Protein AF-A0A7S3W445-F1 (afdb_monomer)

Mean predicted aligned error: 4.64 Å

Radius of gyration: 17.94 Å; Cα contacts (8 Å, |Δi|>4): 230; chains: 1; bounding box: 48×27×40 Å

Organism: NCBI:txid141414

pLDDT: mean 92.15, std 7.06, range [48.78, 98.25]

Structure (mmCIF, N/CA/C/O backbone):
data_AF-A0A7S3W445-F1
#
_entry.id   AF-A0A7S3W445-F1
#
loop_
_atom_site.group_PDB
_atom_site.id
_atom_site.type_symbol
_atom_site.label_atom_id
_atom_site.label_alt_id
_atom_site.label_comp_id
_atom_site.label_asym_id
_atom_site.label_entity_id
_atom_site.label_seq_id
_atom_site.pdbx_PDB_ins_code
_atom_site.Cartn_x
_atom_site.Cartn_y
_atom_site.Cartn_z
_atom_site.occupancy
_atom_site.B_iso_or_equiv
_atom_site.auth_seq_id
_atom_site.auth_comp_id
_atom_site.auth_asym_id
_atom_site.auth_atom_id
_atom_site.pdbx_PDB_model_num
ATOM 1 N N . VAL A 1 1 ? -24.891 9.732 10.624 1.00 48.78 1 VAL A N 1
ATOM 2 C CA . VAL A 1 1 ? -25.233 8.289 10.673 1.00 48.78 1 VAL A CA 1
ATOM 3 C C . VAL A 1 1 ? -24.459 7.691 11.836 1.00 48.78 1 VAL A C 1
ATOM 5 O O . VAL A 1 1 ? -23.272 7.972 11.922 1.00 48.78 1 VAL A O 1
ATOM 8 N N . ALA A 1 2 ? -25.107 6.988 12.768 1.00 65.69 2 ALA A N 1
ATOM 9 C CA . ALA A 1 2 ? -24.411 6.372 13.901 1.00 65.69 2 ALA A CA 1
ATOM 10 C C . ALA A 1 2 ? -23.776 5.046 13.452 1.00 65.69 2 ALA A C 1
ATOM 12 O O . ALA A 1 2 ? -24.461 4.199 12.885 1.00 65.69 2 ALA A O 1
ATOM 13 N N . GLN A 1 3 ? -22.469 4.896 13.659 1.00 83.62 3 GLN A N 1
ATOM 14 C CA . GLN A 1 3 ? -21.721 3.675 13.359 1.00 83.62 3 GLN A CA 1
ATOM 15 C C . GLN A 1 3 ? -21.905 2.662 14.509 1.00 83.62 3 GLN A C 1
ATOM 17 O O . GLN A 1 3 ? -22.047 3.067 15.660 1.00 83.62 3 GLN A O 1
ATOM 22 N N . VAL A 1 4 ? -21.932 1.355 14.213 1.00 85.44 4 VAL A N 1
ATOM 23 C CA . VAL A 1 4 ? -22.306 0.291 15.179 1.00 85.44 4 VAL A CA 1
ATOM 24 C C . VAL A 1 4 ? -21.371 0.210 16.391 1.00 85.44 4 VAL A C 1
ATOM 26 O O . VAL A 1 4 ? -21.825 -0.069 17.495 1.00 85.44 4 VAL A O 1
ATOM 29 N N . ARG A 1 5 ? -20.083 0.529 16.222 1.00 87.31 5 ARG A N 1
ATOM 30 C CA . ARG A 1 5 ? -19.112 0.634 17.326 1.00 87.31 5 ARG A CA 1
ATOM 31 C C . ARG A 1 5 ? -19.194 1.969 18.081 1.00 87.31 5 ARG A C 1
ATOM 33 O O . ARG A 1 5 ? -18.355 2.234 18.933 1.00 87.31 5 ARG A O 1
ATOM 40 N N . GLY A 1 6 ? -20.164 2.834 17.780 1.00 87.94 6 GLY A N 1
ATOM 41 C CA . GLY A 1 6 ? -20.418 4.067 18.528 1.00 87.94 6 GLY A CA 1
ATOM 42 C C . GLY A 1 6 ? -19.268 5.078 18.508 1.00 87.94 6 GLY A C 1
ATOM 43 O O . GLY A 1 6 ? -19.141 5.859 19.444 1.00 87.94 6 GLY A O 1
ATOM 44 N N . GLY A 1 7 ? -18.416 5.058 17.477 1.00 87.38 7 GLY A N 1
ATOM 45 C CA . GLY A 1 7 ? -17.230 5.919 17.408 1.00 87.38 7 GLY A CA 1
ATOM 46 C C . GLY A 1 7 ? -16.036 5.419 18.227 1.00 87.38 7 GLY A C 1
ATOM 47 O O . GLY A 1 7 ? -15.084 6.173 18.419 1.00 87.38 7 GLY A O 1
ATOM 48 N N . MET A 1 8 ? -16.064 4.167 18.699 1.00 89.69 8 MET A N 1
ATOM 49 C CA . MET A 1 8 ? -14.905 3.526 19.320 1.00 89.69 8 MET A CA 1
ATOM 50 C C . MET A 1 8 ? -13.693 3.580 18.371 1.00 89.69 8 MET A C 1
ATOM 52 O O . MET A 1 8 ? -13.815 3.164 17.207 1.00 89.69 8 MET A O 1
ATOM 56 N N . PRO A 1 9 ? -12.532 4.072 18.844 1.00 91.50 9 PRO A N 1
ATOM 57 C CA . PRO A 1 9 ? -11.323 4.089 18.036 1.00 91.50 9 PRO A CA 1
ATOM 58 C C . PRO A 1 9 ? -10.868 2.651 17.741 1.00 91.50 9 PRO A C 1
ATOM 60 O O . PRO A 1 9 ? -11.090 1.764 18.569 1.00 91.50 9 PRO A O 1
ATOM 63 N N . PRO A 1 10 ? -10.265 2.389 16.573 1.00 93.06 10 PRO A N 1
ATOM 64 C CA . PRO A 1 10 ? -9.683 1.082 16.285 1.00 93.06 10 PRO A CA 1
ATOM 65 C C . PRO A 1 10 ? -8.478 0.769 17.177 1.00 93.06 10 PRO A C 1
ATOM 67 O O . PRO A 1 10 ? -7.917 1.640 17.828 1.00 93.06 10 PRO A O 1
ATOM 70 N N . ASP A 1 11 ? -8.063 -0.492 17.209 1.00 94.25 11 ASP A N 1
ATOM 71 C CA . ASP A 1 11 ? -6.864 -0.920 17.940 1.00 94.25 11 ASP A CA 1
ATOM 72 C C . ASP A 1 11 ? -5.583 -0.748 17.115 1.00 94.25 11 ASP A C 1
ATOM 74 O O . ASP A 1 11 ? -4.479 -0.744 17.660 1.00 94.25 11 ASP A O 1
ATOM 78 N N . GLY A 1 12 ? -5.727 -0.645 15.797 1.00 94.06 12 GLY A N 1
ATOM 79 C CA . GLY A 1 12 ? -4.616 -0.513 14.873 1.00 94.06 12 GLY A CA 1
ATOM 80 C C . GLY A 1 12 ? -5.074 -0.119 13.480 1.00 94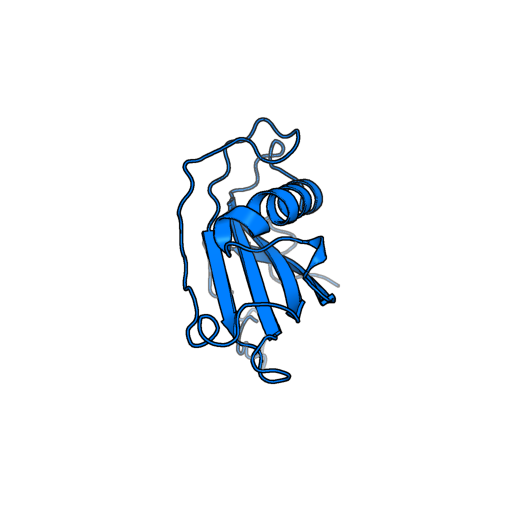.06 12 GLY A C 1
ATOM 81 O O . GLY A 1 12 ? -6.271 -0.081 13.172 1.00 94.06 12 GLY A O 1
ATOM 82 N N . VAL A 1 13 ? -4.094 0.179 12.645 1.00 94.06 13 VAL A N 1
ATOM 83 C CA . VAL A 1 13 ? -4.264 0.634 11.277 1.00 94.06 13 VAL A CA 1
ATOM 84 C C . VAL A 1 13 ? -3.201 0.001 10.385 1.00 94.06 13 VAL A C 1
ATOM 86 O O . VAL A 1 13 ? -2.024 -0.036 10.730 1.00 94.06 13 VAL A O 1
ATOM 89 N N . CYS A 1 14 ? -3.617 -0.484 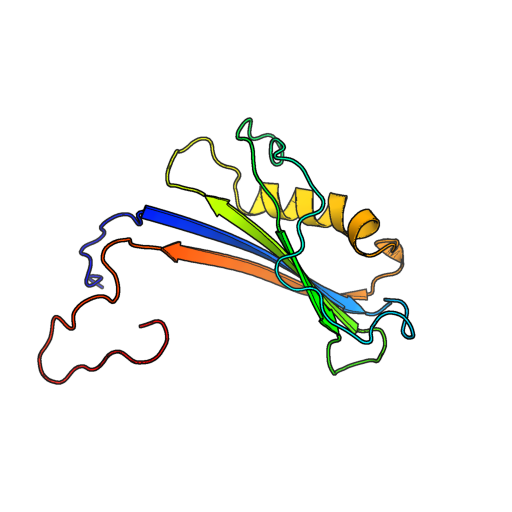9.223 1.00 95.31 14 CYS A N 1
ATOM 90 C CA . CYS A 1 14 ? -2.743 -0.764 8.100 1.00 95.31 14 CYS A CA 1
ATOM 91 C C . CYS A 1 14 ? -2.926 0.352 7.073 1.00 95.31 14 CYS A C 1
ATOM 93 O O . CYS A 1 14 ? -4.049 0.617 6.636 1.00 95.31 14 CYS A O 1
ATOM 95 N N . ILE A 1 15 ? -1.837 1.023 6.712 1.00 95.81 15 ILE A N 1
ATOM 96 C CA . ILE A 1 15 ? -1.827 1.962 5.590 1.00 95.81 15 ILE A CA 1
ATOM 97 C C . ILE A 1 15 ? -1.219 1.242 4.400 1.00 95.81 15 ILE A C 1
ATOM 99 O O . ILE A 1 15 ? -0.195 0.580 4.544 1.00 95.81 15 ILE A O 1
ATOM 103 N N . VAL A 1 16 ? -1.843 1.406 3.238 1.00 97.12 16 VAL A N 1
ATOM 104 C CA . VAL A 1 16 ? -1.290 0.992 1.953 1.00 97.12 16 VAL A CA 1
ATOM 105 C C . VAL A 1 16 ? -1.187 2.201 1.037 1.00 97.12 16 VAL A C 1
ATOM 107 O O . VAL A 1 16 ? -2.108 3.014 0.949 1.00 97.12 16 VAL A O 1
ATOM 110 N N . VAL A 1 17 ? -0.075 2.308 0.331 1.00 98.19 17 VAL A N 1
ATOM 111 C CA . VAL A 1 17 ? 0.124 3.227 -0.791 1.00 98.19 17 VAL A CA 1
ATOM 112 C C . VAL A 1 17 ? 0.647 2.431 -1.976 1.00 98.19 17 VAL A C 1
ATOM 114 O O . VAL A 1 17 ? 1.137 1.315 -1.813 1.00 98.19 17 VAL A O 1
ATOM 117 N N . GLY A 1 18 ? 0.524 2.966 -3.180 1.00 98.25 18 GLY A N 1
ATOM 118 C CA . GLY A 1 18 ? 1.047 2.275 -4.345 1.00 98.25 18 GLY A CA 1
ATOM 119 C C . GLY A 1 18 ? 0.714 2.944 -5.660 1.00 98.25 18 GLY A C 1
ATOM 120 O O . GLY A 1 18 ? 0.018 3.964 -5.722 1.00 98.25 18 GLY A O 1
ATOM 121 N N . SER A 1 19 ? 1.166 2.320 -6.736 1.00 98.25 19 SER A N 1
ATOM 122 C CA . SER A 1 19 ? 0.803 2.702 -8.090 1.00 98.25 19 SER A CA 1
ATOM 123 C C . SER A 1 19 ? 0.684 1.491 -9.002 1.00 98.25 19 SER A C 1
ATOM 125 O O . SER A 1 19 ? 1.242 0.426 -8.755 1.00 98.25 19 SER A O 1
ATOM 127 N N . CYS A 1 20 ? -0.089 1.669 -10.066 1.00 98.19 20 CYS A N 1
ATOM 128 C CA . CYS A 1 20 ? -0.009 0.845 -11.258 1.00 98.19 20 CYS A CA 1
ATOM 129 C C . CYS A 1 20 ? 0.701 1.671 -12.327 1.00 98.19 20 CYS A C 1
ATOM 131 O O . CYS A 1 20 ? 0.301 2.816 -12.587 1.00 98.19 20 CYS A O 1
ATOM 133 N N . ALA A 1 21 ? 1.751 1.108 -12.915 1.00 98.06 21 ALA A N 1
ATOM 134 C CA . ALA A 1 21 ? 2.529 1.751 -13.960 1.00 98.06 21 ALA A CA 1
ATOM 135 C C . ALA A 1 21 ? 2.922 0.746 -15.042 1.00 98.06 21 ALA A C 1
ATOM 137 O O . ALA A 1 21 ? 3.017 -0.456 -14.794 1.00 98.06 21 ALA A O 1
ATOM 138 N N . ASP A 1 22 ? 3.136 1.268 -16.240 1.00 97.75 22 ASP A N 1
ATOM 139 C CA . ASP A 1 22 ? 3.719 0.548 -17.366 1.00 97.75 22 ASP A CA 1
ATOM 140 C C . ASP A 1 22 ? 5.223 0.844 -17.461 1.00 97.75 22 ASP A C 1
ATOM 142 O O . ASP A 1 22 ? 5.684 1.826 -16.883 1.00 97.75 22 ASP A O 1
ATOM 146 N N . GLY A 1 23 ? 5.978 0.029 -18.19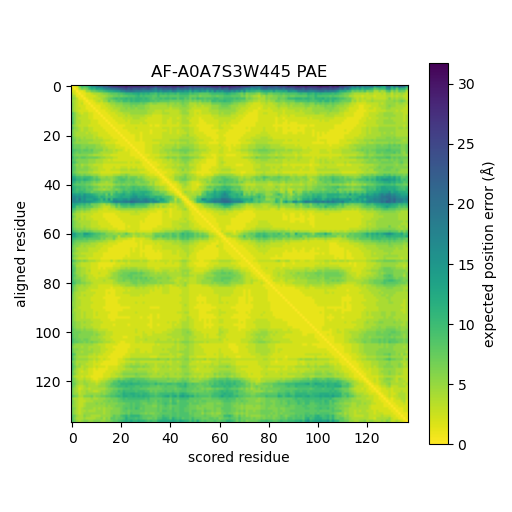9 1.00 96.75 23 GLY A N 1
ATOM 147 C CA . GLY A 1 23 ? 7.422 0.232 -18.413 1.00 96.75 23 GLY A CA 1
ATOM 148 C C . GLY A 1 23 ? 8.350 -0.680 -17.600 1.00 96.75 23 GLY A C 1
ATOM 149 O O . GLY A 1 23 ? 9.568 -0.554 -17.695 1.00 96.75 23 GLY A O 1
ATOM 150 N N . PHE A 1 24 ? 7.815 -1.647 -16.847 1.00 97.38 24 PHE A N 1
ATOM 151 C CA . PHE A 1 24 ? 8.633 -2.663 -16.174 1.00 97.38 24 PHE A CA 1
ATOM 152 C C . PHE A 1 24 ? 9.240 -3.662 -17.172 1.00 97.38 24 PHE A C 1
ATOM 154 O O . PHE A 1 24 ? 8.728 -3.857 -18.273 1.00 97.38 24 PHE A O 1
ATOM 161 N N . ASN A 1 25 ? 10.312 -4.362 -16.784 1.00 95.69 25 ASN A N 1
ATOM 162 C CA . ASN A 1 25 ? 10.909 -5.405 -17.623 1.00 95.69 25 ASN A CA 1
ATOM 163 C C . ASN A 1 25 ? 9.923 -6.572 -17.848 1.00 95.69 25 ASN A C 1
ATOM 165 O O . ASN A 1 25 ? 9.564 -7.278 -16.906 1.00 95.69 25 ASN A O 1
ATOM 169 N N . ALA A 1 26 ? 9.530 -6.805 -19.104 1.00 95.44 26 ALA A N 1
ATOM 170 C CA . ALA A 1 26 ? 8.530 -7.815 -19.465 1.00 95.44 26 ALA A CA 1
ATOM 171 C C . ALA A 1 26 ? 8.924 -9.255 -19.088 1.00 95.44 26 ALA A C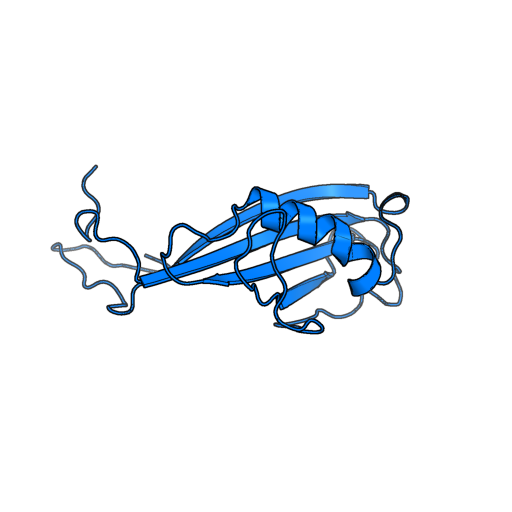 1
ATOM 173 O O . ALA A 1 26 ? 8.058 -10.052 -18.735 1.00 95.44 26 ALA A O 1
ATOM 174 N N . GLU A 1 27 ? 10.210 -9.610 -19.168 1.00 94.62 27 GLU A N 1
ATOM 175 C CA . GLU A 1 27 ? 10.680 -10.965 -18.845 1.00 94.62 27 GLU A CA 1
ATOM 176 C C . GLU A 1 27 ? 10.652 -11.218 -17.331 1.00 94.62 27 GLU A C 1
ATOM 178 O O . GLU A 1 27 ? 10.313 -12.316 -16.883 1.00 94.62 27 GLU A O 1
ATOM 183 N N . ALA A 1 28 ? 10.956 -10.189 -16.538 1.00 93.12 28 ALA A N 1
ATOM 184 C CA . ALA A 1 28 ? 10.915 -10.250 -15.080 1.00 93.12 28 ALA A CA 1
ATOM 185 C C . ALA A 1 28 ? 9.490 -10.115 -14.507 1.00 93.12 28 ALA A C 1
ATOM 187 O O . ALA A 1 28 ? 9.217 -10.621 -13.420 1.00 93.12 28 ALA A O 1
ATOM 188 N N . ASN A 1 29 ? 8.556 -9.487 -15.229 1.00 96.38 29 ASN A N 1
ATOM 189 C CA . ASN A 1 29 ? 7.184 -9.233 -14.773 1.00 96.38 29 ASN A CA 1
ATOM 190 C C . ASN A 1 29 ? 6.247 -10.453 -14.936 1.00 96.38 29 ASN A C 1
ATOM 192 O O . ASN A 1 29 ? 5.142 -10.346 -15.463 1.00 96.38 29 ASN A O 1
ATOM 196 N N . CYS A 1 30 ? 6.686 -11.636 -14.498 1.00 95.38 30 CYS A N 1
ATOM 197 C CA . CYS A 1 30 ? 5.949 -12.897 -14.661 1.00 95.38 30 CYS A CA 1
ATOM 198 C C . CYS A 1 30 ? 5.413 -13.503 -13.352 1.00 95.38 30 CYS A C 1
ATOM 200 O O . CYS A 1 30 ? 4.636 -14.459 -13.390 1.00 95.38 30 CYS A O 1
ATOM 202 N N . PHE A 1 31 ? 5.782 -12.947 -12.199 1.00 95.56 31 PHE A N 1
ATOM 203 C CA . PHE A 1 31 ? 5.302 -13.366 -10.883 1.00 95.56 31 PHE A CA 1
ATOM 204 C C . PHE A 1 31 ? 5.054 -12.160 -9.978 1.00 95.56 31 PHE A C 1
ATOM 206 O O . PHE A 1 31 ? 5.460 -11.031 -10.275 1.00 95.56 31 PHE A O 1
ATOM 213 N N . GLY A 1 32 ? 4.340 -12.417 -8.884 1.00 96.12 32 GLY A N 1
ATOM 214 C CA . GLY A 1 32 ? 4.080 -11.425 -7.859 1.00 96.12 32 GLY A CA 1
ATOM 215 C C . GLY A 1 32 ? 4.887 -11.654 -6.589 1.00 96.12 32 GLY A C 1
ATOM 216 O O . GLY A 1 32 ? 5.265 -12.784 -6.278 1.00 96.12 32 GLY A O 1
ATOM 217 N N . ASP A 1 33 ? 5.092 -10.567 -5.861 1.00 96.88 33 ASP A N 1
ATOM 218 C CA . ASP A 1 33 ? 5.695 -10.536 -4.535 1.00 96.88 33 ASP A CA 1
ATOM 219 C C . ASP A 1 33 ? 4.571 -10.451 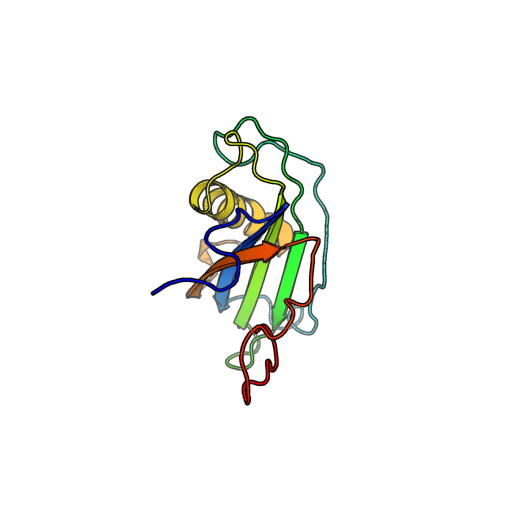-3.496 1.00 96.88 33 ASP A C 1
ATOM 221 O O . ASP A 1 33 ? 3.627 -9.679 -3.673 1.00 96.88 33 ASP A O 1
ATOM 225 N N . VAL A 1 34 ? 4.654 -11.249 -2.427 1.00 96.50 34 VAL A N 1
ATOM 226 C CA . VAL A 1 34 ? 3.634 -11.309 -1.367 1.00 96.50 34 VAL A CA 1
ATOM 227 C C . VAL A 1 34 ? 4.291 -11.098 -0.011 1.00 96.50 34 VAL A C 1
ATOM 229 O O . VAL A 1 34 ? 5.103 -11.926 0.402 1.00 96.50 34 VAL A O 1
ATOM 232 N N . ILE A 1 35 ? 3.924 -10.012 0.680 1.00 95.19 35 ILE A N 1
ATOM 233 C CA . ILE A 1 35 ? 4.458 -9.629 2.001 1.00 95.19 35 ILE A CA 1
ATOM 234 C C . ILE A 1 35 ? 5.994 -9.704 2.019 1.00 95.19 35 ILE A C 1
ATOM 236 O O . ILE A 1 35 ? 6.618 -10.352 2.861 1.00 95.19 35 ILE A O 1
ATOM 240 N N . PHE A 1 36 ? 6.619 -9.051 1.041 1.00 96.50 36 PHE A N 1
ATOM 241 C CA . PHE A 1 36 ? 8.069 -8.972 0.945 1.00 96.50 36 PHE A CA 1
ATOM 242 C C . PHE A 1 36 ? 8.603 -7.878 1.873 1.00 96.50 36 PHE A C 1
ATOM 244 O O . PHE A 1 36 ? 8.150 -6.741 1.820 1.00 96.50 36 PHE A O 1
ATOM 251 N N . ALA A 1 37 ? 9.574 -8.208 2.721 1.00 93.88 37 ALA A N 1
ATOM 252 C CA . ALA A 1 37 ? 10.230 -7.246 3.600 1.00 93.88 37 ALA A CA 1
ATOM 253 C C . ALA A 1 37 ? 11.747 -7.330 3.420 1.00 93.88 37 ALA A C 1
ATOM 255 O O . ALA A 1 37 ? 12.376 -8.315 3.807 1.00 93.88 37 ALA A O 1
ATOM 256 N N . ASP A 1 38 ? 12.327 -6.280 2.851 1.00 86.88 38 ASP A N 1
ATOM 257 C CA . ASP A 1 38 ? 13.768 -6.105 2.639 1.00 86.88 38 ASP A CA 1
ATOM 258 C C . ASP A 1 38 ? 14.392 -5.036 3.540 1.00 86.88 38 ASP A C 1
ATOM 260 O O . ASP A 1 38 ? 15.612 -4.871 3.566 1.00 86.88 38 ASP A O 1
ATOM 264 N N . SER A 1 39 ? 13.564 -4.314 4.292 1.00 85.62 39 SER A N 1
ATOM 265 C CA . SER A 1 39 ? 13.984 -3.182 5.105 1.00 85.62 39 SER A CA 1
ATOM 266 C C . SER A 1 39 ? 13.921 -3.492 6.602 1.00 85.62 39 SER A C 1
ATOM 268 O O . SER A 1 39 ? 13.042 -4.200 7.097 1.00 85.62 39 SER A O 1
ATOM 270 N N . VAL A 1 40 ? 14.880 -2.939 7.347 1.00 89.56 40 VAL A N 1
ATOM 271 C CA . VAL A 1 40 ? 14.756 -2.795 8.805 1.00 89.56 40 VAL A CA 1
ATOM 272 C C . VAL A 1 40 ? 13.777 -1.666 9.123 1.00 89.56 40 VAL A C 1
ATOM 274 O O . VAL A 1 40 ? 13.484 -0.852 8.252 1.00 89.56 40 VAL A O 1
ATOM 277 N N . MET A 1 41 ? 13.305 -1.577 10.369 1.00 90.31 41 MET A N 1
ATOM 278 C CA . MET A 1 41 ? 12.490 -0.439 10.801 1.00 90.31 41 MET A CA 1
ATOM 279 C C . MET A 1 41 ? 13.249 0.882 10.639 1.00 90.31 41 MET A C 1
ATOM 281 O O . MET A 1 41 ? 14.387 1.002 11.101 1.00 90.31 41 MET A O 1
ATOM 285 N N . GLN A 1 42 ? 12.609 1.874 10.022 1.00 86.31 42 GLN A N 1
ATOM 286 C CA . GLN A 1 42 ? 13.189 3.199 9.766 1.00 86.31 42 GLN A CA 1
ATOM 287 C C . GLN A 1 42 ? 12.153 4.285 10.068 1.00 86.31 42 GLN A C 1
ATOM 289 O O . GLN A 1 42 ? 10.960 4.021 9.927 1.00 86.31 42 GLN A O 1
ATOM 294 N N . PRO A 1 43 ? 12.560 5.492 10.489 1.00 85.50 43 PRO A N 1
ATOM 295 C CA . PRO A 1 43 ? 11.654 6.636 10.527 1.00 85.50 43 PRO A CA 1
ATOM 296 C C . PRO A 1 43 ?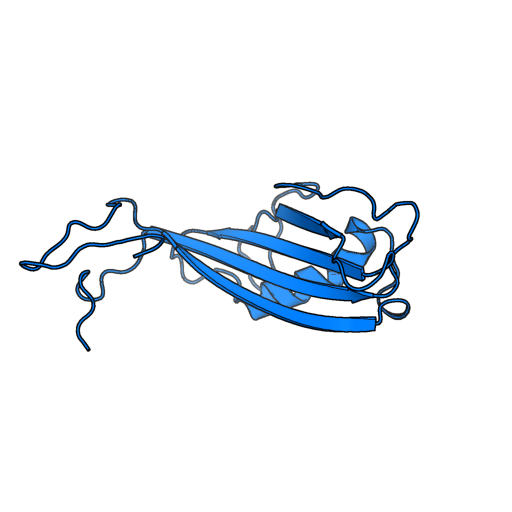 11.041 6.882 9.142 1.00 85.50 43 PRO A C 1
ATOM 298 O O . PRO A 1 43 ? 11.755 6.796 8.143 1.00 85.50 43 PRO A O 1
ATOM 301 N N . ALA A 1 44 ? 9.741 7.161 9.102 1.00 83.25 44 ALA A N 1
ATOM 302 C CA . ALA A 1 44 ? 8.998 7.400 7.869 1.00 83.25 44 ALA A CA 1
ATOM 303 C C . ALA A 1 44 ? 8.823 8.904 7.623 1.00 83.25 44 ALA A C 1
ATOM 305 O O . ALA A 1 44 ? 8.328 9.609 8.506 1.00 83.25 44 ALA A O 1
ATOM 306 N N . GLY A 1 45 ? 9.212 9.399 6.444 1.00 75.69 45 GLY A N 1
ATOM 307 C CA . GLY A 1 45 ? 9.210 10.839 6.147 1.00 75.69 45 GLY A CA 1
ATOM 308 C C . GLY A 1 45 ? 9.951 11.672 7.206 1.00 75.69 45 GLY A C 1
ATOM 309 O O . GLY A 1 45 ? 11.064 11.336 7.621 1.00 75.69 45 GLY A O 1
ATOM 310 N N . GLU A 1 46 ? 9.325 12.760 7.670 1.00 72.88 46 GLU A N 1
ATOM 311 C CA . GLU A 1 46 ? 9.827 13.572 8.797 1.00 72.88 46 GLU A CA 1
ATOM 312 C C . GLU A 1 46 ? 9.400 13.028 10.177 1.00 72.88 46 GLU A C 1
ATOM 314 O O . GLU A 1 46 ? 9.854 13.524 11.216 1.00 72.88 46 GLU A O 1
ATOM 319 N N . ALA A 1 47 ? 8.540 12.005 10.225 1.00 69.06 47 ALA A N 1
ATOM 320 C CA . ALA A 1 47 ? 8.076 11.423 11.476 1.00 69.06 47 ALA A CA 1
ATOM 321 C C . ALA A 1 47 ? 9.186 10.587 12.131 1.00 69.06 47 ALA A C 1
ATOM 323 O O . ALA A 1 47 ? 9.750 9.667 11.544 1.00 69.06 47 ALA A O 1
ATOM 324 N N . ALA A 1 48 ? 9.460 10.843 13.412 1.00 71.00 48 ALA A N 1
ATOM 325 C CA . ALA A 1 48 ? 10.481 10.119 14.177 1.00 71.00 48 ALA A CA 1
ATOM 326 C C . ALA A 1 48 ? 10.066 8.683 14.580 1.00 71.00 48 ALA A C 1
ATOM 328 O O . ALA A 1 48 ? 10.773 8.035 15.355 1.00 71.00 48 ALA A O 1
ATOM 329 N N . CYS A 1 49 ? 8.918 8.190 14.103 1.00 83.25 49 CYS A N 1
ATOM 330 C CA . CYS A 1 49 ? 8.368 6.886 14.465 1.00 83.25 49 CYS A CA 1
ATOM 331 C C . CYS A 1 49 ? 8.967 5.769 13.588 1.00 83.25 49 CYS A C 1
ATOM 333 O O . CYS A 1 49 ? 8.780 5.795 12.367 1.00 83.25 49 CYS A O 1
ATOM 335 N N . PRO A 1 50 ? 9.664 4.774 14.174 1.00 86.88 50 PRO A N 1
ATOM 336 C CA . PRO A 1 50 ? 10.166 3.630 13.423 1.00 86.88 50 PRO A CA 1
ATOM 337 C C . PRO A 1 50 ? 9.021 2.842 12.779 1.00 86.88 50 PRO A C 1
ATOM 339 O O . PRO A 1 50 ? 8.114 2.370 13.462 1.00 86.88 50 PRO A O 1
ATOM 342 N N . THR A 1 51 ? 9.100 2.676 11.465 1.00 91.88 51 THR A N 1
ATOM 343 C CA . THR A 1 51 ? 8.087 2.054 10.615 1.00 91.88 51 THR A CA 1
ATOM 344 C C . THR A 1 51 ? 8.705 0.858 9.902 1.00 91.88 51 THR A C 1
ATOM 346 O O . THR A 1 51 ? 9.818 0.948 9.383 1.00 91.88 51 THR A O 1
ATOM 349 N N . GLN A 1 52 ? 8.006 -0.279 9.902 1.00 95.19 52 GLN A N 1
ATOM 350 C CA . GLN A 1 52 ? 8.392 -1.440 9.104 1.00 95.19 52 GLN A CA 1
ATOM 351 C C . GLN A 1 52 ? 7.565 -1.486 7.828 1.00 95.19 52 GLN A C 1
ATOM 353 O O . GLN A 1 52 ? 6.336 -1.455 7.883 1.00 95.19 52 GLN A O 1
ATOM 358 N N . TYR A 1 53 ? 8.255 -1.600 6.700 1.00 96.06 53 TYR A N 1
ATOM 359 C CA . TYR A 1 53 ? 7.636 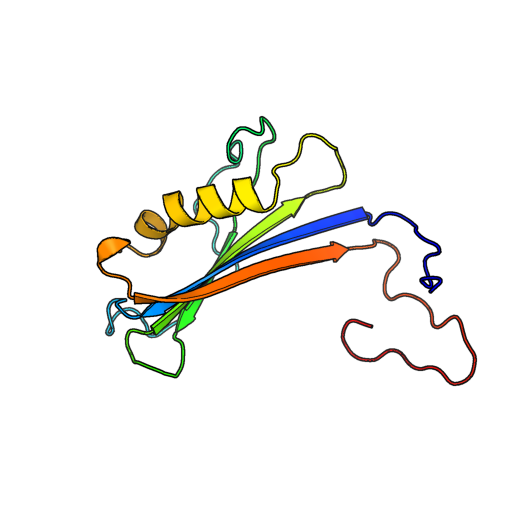-1.641 5.391 1.00 96.06 53 TYR A CA 1
ATOM 360 C C . TYR A 1 53 ? 7.577 -3.051 4.825 1.00 96.06 53 TYR A C 1
ATOM 362 O O . TYR A 1 53 ? 8.505 -3.849 4.980 1.00 96.06 53 TYR A O 1
ATOM 370 N N . PHE A 1 54 ? 6.477 -3.314 4.136 1.00 97.44 54 PHE A N 1
ATOM 371 C CA . PHE A 1 54 ? 6.232 -4.538 3.401 1.00 97.44 54 PHE A CA 1
ATOM 372 C C . PHE A 1 54 ? 5.748 -4.192 1.999 1.00 97.44 54 PHE A C 1
ATOM 374 O O . PHE A 1 54 ? 4.985 -3.242 1.812 1.00 97.44 54 PHE A O 1
ATOM 381 N N . TRP A 1 55 ? 6.169 -4.991 1.033 1.00 98.06 55 TRP A N 1
ATOM 382 C CA . TRP A 1 55 ? 5.827 -4.831 -0.362 1.00 98.06 55 TRP A CA 1
ATOM 383 C C . TRP A 1 55 ? 4.952 -5.966 -0.861 1.00 98.06 55 TRP A C 1
ATOM 385 O O . TRP A 1 55 ? 5.110 -7.133 -0.493 1.00 98.06 55 TRP A O 1
ATOM 395 N N . GLU A 1 56 ? 4.068 -5.603 -1.774 1.00 98.06 56 GLU A N 1
ATOM 396 C CA . GLU A 1 56 ? 3.387 -6.519 -2.671 1.00 98.06 56 GLU A CA 1
ATOM 397 C C . GLU A 1 56 ? 3.509 -5.970 -4.078 1.00 98.06 56 GLU A C 1
ATOM 399 O O . GLU A 1 56 ? 3.485 -4.757 -4.292 1.00 98.06 56 GLU A O 1
ATOM 404 N N . ALA A 1 57 ? 3.649 -6.846 -5.060 1.00 97.69 57 ALA A N 1
ATOM 405 C CA . ALA A 1 57 ? 3.646 -6.405 -6.440 1.00 97.69 57 ALA A CA 1
ATOM 406 C C . ALA A 1 57 ? 3.127 -7.498 -7.356 1.00 97.69 57 ALA A C 1
ATOM 408 O O . ALA A 1 57 ? 3.439 -8.665 -7.158 1.00 97.69 57 ALA A O 1
ATOM 409 N N . PHE A 1 58 ? 2.337 -7.132 -8.359 1.00 97.81 58 PHE A N 1
ATOM 410 C CA . PHE A 1 58 ? 1.678 -8.088 -9.242 1.00 97.81 58 PHE A CA 1
ATOM 411 C C . PHE A 1 58 ? 1.691 -7.583 -10.687 1.00 97.81 58 PHE A C 1
ATOM 413 O O . PHE A 1 58 ? 1.392 -6.403 -10.912 1.00 97.81 58 PHE A O 1
ATOM 420 N N . PRO A 1 59 ? 1.983 -8.451 -11.676 1.00 97.50 59 PRO A N 1
ATOM 421 C CA . PRO A 1 59 ? 1.771 -8.126 -13.079 1.00 97.50 59 PRO A CA 1
ATOM 422 C C . PRO A 1 59 ? 0.304 -7.761 -13.316 1.00 97.50 59 PRO A C 1
ATOM 424 O O . PRO A 1 59 ? -0.604 -8.445 -12.832 1.00 97.50 59 PRO A O 1
ATOM 427 N N . ALA A 1 60 ? 0.067 -6.685 -14.055 1.00 94.88 60 ALA A N 1
ATOM 428 C CA . ALA A 1 60 ? -1.269 -6.250 -14.426 1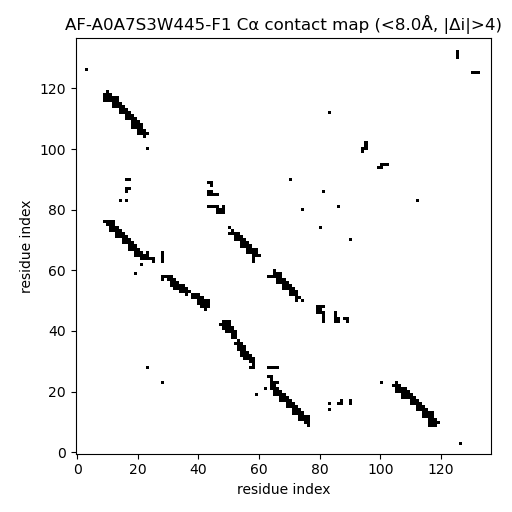.00 94.88 60 ALA A CA 1
ATOM 429 C C . ALA A 1 60 ? -1.611 -6.732 -15.843 1.00 94.88 60 ALA A C 1
ATOM 431 O O . ALA A 1 60 ? -0.748 -6.973 -16.682 1.00 94.88 60 ALA A O 1
ATOM 432 N N . SER A 1 61 ? -2.899 -6.927 -16.113 1.00 88.44 61 SER A N 1
ATOM 433 C CA . SER A 1 61 ? -3.353 -7.610 -17.329 1.00 88.44 61 SER A CA 1
ATOM 434 C C . SER A 1 61 ? -3.291 -6.769 -18.604 1.00 88.44 61 SER A C 1
ATOM 436 O O . SER A 1 61 ? -3.507 -7.317 -19.684 1.00 88.44 61 SER A O 1
ATOM 438 N N . SER A 1 62 ? -3.090 -5.451 -18.509 1.00 89.38 62 SER A N 1
ATOM 439 C CA . SER A 1 62 ? -3.260 -4.562 -19.667 1.00 89.38 62 SER A CA 1
ATOM 440 C C . SER A 1 62 ? -2.051 -4.568 -20.605 1.00 89.38 62 SER A C 1
ATOM 442 O O . SER A 1 62 ? -2.215 -4.309 -21.795 1.00 89.38 62 SER A O 1
ATOM 444 N N . SER A 1 63 ? -0.854 -4.882 -20.096 1.00 94.88 63 SER A N 1
ATOM 445 C CA . SER A 1 63 ? 0.396 -4.954 -20.864 1.00 94.88 63 SER A CA 1
ATOM 446 C C . SER A 1 63 ? 1.391 -5.913 -20.189 1.00 94.88 63 SER A C 1
ATOM 448 O O . SER A 1 63 ? 1.400 -5.990 -18.961 1.00 94.88 63 SER A O 1
ATOM 450 N N . PRO A 1 64 ? 2.276 -6.606 -20.940 1.00 96.00 64 PRO A N 1
ATOM 451 C CA . PRO A 1 64 ? 3.358 -7.413 -20.359 1.00 96.00 64 PRO A CA 1
ATOM 452 C C . PRO A 1 64 ? 4.292 -6.624 -19.428 1.00 96.00 64 PRO A C 1
ATOM 454 O O . PRO A 1 64 ? 4.949 -7.203 -18.565 1.00 96.00 64 PRO A O 1
ATOM 457 N N . THR A 1 65 ? 4.354 -5.306 -19.604 1.00 97.50 65 THR A N 1
ATOM 458 C CA . THR A 1 65 ? 5.201 -4.384 -18.840 1.00 97.50 65 THR A CA 1
ATOM 459 C C . THR A 1 65 ? 4.429 -3.603 -17.774 1.00 97.50 65 THR A C 1
ATOM 461 O O . THR A 1 65 ? 5.031 -2.794 -17.074 1.00 97.50 65 THR A O 1
ATOM 464 N N . GLU A 1 66 ? 3.121 -3.843 -17.613 1.00 98.00 66 GLU A N 1
ATOM 465 C CA . GLU A 1 66 ? 2.309 -3.195 -16.578 1.00 98.00 66 GLU A CA 1
ATOM 466 C C . GLU A 1 66 ? 2.391 -3.983 -15.266 1.00 98.00 66 GLU A C 1
ATOM 468 O O . GLU A 1 66 ? 2.205 -5.204 -15.228 1.00 98.00 66 GLU A O 1
ATOM 473 N N . ARG A 1 67 ? 2.666 -3.287 -14.164 1.00 98.00 67 ARG A N 1
ATOM 474 C CA . ARG A 1 67 ? 2.764 -3.876 -12.825 1.00 98.00 67 ARG A CA 1
ATOM 475 C C . ARG A 1 67 ? 2.129 -2.940 -11.811 1.00 98.00 67 ARG A C 1
ATOM 477 O O . ARG A 1 67 ? 2.237 -1.718 -11.907 1.00 98.00 67 ARG A O 1
ATOM 484 N N . THR A 1 68 ? 1.448 -3.527 -10.833 1.00 98.06 68 THR A N 1
ATOM 485 C CA . THR A 1 68 ? 0.968 -2.802 -9.656 1.00 98.06 68 THR A CA 1
ATOM 486 C C . THR A 1 68 ? 1.872 -3.113 -8.480 1.00 98.06 68 THR A C 1
ATOM 488 O O . THR A 1 68 ? 2.129 -4.281 -8.209 1.00 98.06 68 THR A O 1
ATOM 491 N N . THR A 1 69 ? 2.336 -2.079 -7.792 1.00 98.12 69 THR A N 1
ATOM 492 C CA . THR A 1 69 ? 3.214 -2.158 -6.623 1.00 98.12 69 THR A CA 1
ATOM 493 C C . THR A 1 69 ? 2.539 -1.483 -5.438 1.00 98.12 69 THR A C 1
ATOM 495 O O . THR A 1 69 ? 2.008 -0.378 -5.555 1.00 98.12 69 THR A O 1
ATOM 498 N N . TYR A 1 70 ? 2.571 -2.154 -4.295 1.00 98.25 70 TYR A N 1
ATOM 499 C CA . TYR A 1 70 ? 1.991 -1.731 -3.032 1.00 98.25 70 TYR A CA 1
ATOM 500 C C . TYR A 1 70 ? 3.075 -1.695 -1.964 1.00 98.25 70 TYR A C 1
ATOM 502 O O . TYR A 1 70 ? 3.870 -2.627 -1.858 1.00 98.25 70 TYR A O 1
ATOM 510 N N . LEU A 1 71 ? 3.053 -0.651 -1.147 1.00 97.69 71 LEU A N 1
ATOM 511 C CA . LEU A 1 71 ? 3.819 -0.530 0.083 1.00 97.69 71 LEU A CA 1
ATOM 512 C C . LEU A 1 71 ? 2.837 -0.412 1.240 1.00 97.69 71 LEU A C 1
ATOM 514 O O . LEU A 1 71 ? 1.940 0.435 1.207 1.00 97.69 71 LEU A O 1
ATOM 518 N N . PHE A 1 72 ? 2.999 -1.246 2.258 1.00 95.69 72 PHE A N 1
ATOM 519 C CA . PHE A 1 72 ? 2.141 -1.239 3.433 1.00 95.69 72 PHE A CA 1
ATOM 520 C C . PHE A 1 72 ? 2.927 -1.273 4.735 1.00 95.69 72 PHE A C 1
ATOM 522 O O . PHE A 1 72 ? 4.066 -1.737 4.811 1.00 95.69 72 PHE A O 1
ATOM 529 N N . THR A 1 73 ? 2.282 -0.757 5.776 1.00 95.50 73 THR A N 1
ATOM 530 C CA . THR A 1 73 ? 2.788 -0.753 7.147 1.00 95.50 73 THR A CA 1
ATOM 531 C C . THR A 1 73 ? 1.640 -0.903 8.138 1.00 95.50 73 THR A C 1
ATOM 533 O O . THR A 1 73 ? 0.544 -0.376 7.926 1.00 95.50 73 THR A O 1
ATOM 536 N N . TYR A 1 74 ? 1.903 -1.624 9.228 1.00 94.25 74 TYR A N 1
ATOM 537 C CA . TYR A 1 74 ? 0.964 -1.865 10.322 1.00 94.25 74 TYR A CA 1
ATOM 538 C C . TYR A 1 74 ? 1.365 -1.050 11.538 1.00 94.25 74 TYR A C 1
ATOM 540 O O . TYR A 1 74 ? 2.521 -1.075 11.958 1.00 94.25 74 TYR A O 1
ATOM 548 N N . MET A 1 75 ? 0.404 -0.347 12.128 1.00 92.62 75 MET A N 1
ATOM 549 C CA . MET A 1 75 ? 0.678 0.590 13.203 1.00 92.62 75 MET A CA 1
ATOM 550 C C . MET A 1 75 ? -0.490 0.671 14.215 1.00 92.62 75 MET A C 1
ATOM 552 O O . MET A 1 75 ? -1.601 0.252 13.910 1.00 92.62 75 MET A O 1
ATOM 556 N N . ASP A 1 76 ? -0.257 1.165 15.436 1.00 91.50 76 ASP A N 1
ATOM 557 C CA . ASP A 1 76 ? -1.238 1.246 16.549 1.00 91.50 76 ASP A CA 1
ATOM 558 C C . ASP A 1 76 ? -2.209 2.465 16.463 1.00 91.50 76 ASP A C 1
ATOM 560 O O . ASP A 1 76 ? -2.699 2.730 15.371 1.00 91.50 76 ASP A O 1
ATOM 564 N N . LEU A 1 77 ? -2.464 3.276 17.519 1.00 89.12 77 LEU A N 1
ATOM 565 C CA . LEU A 1 77 ? -3.071 4.639 17.383 1.00 89.12 77 LEU A CA 1
ATOM 566 C C . LEU A 1 77 ? -2.329 5.852 18.027 1.00 89.12 77 LEU A C 1
ATOM 568 O O . LEU A 1 77 ? -2.839 6.967 17.966 1.00 89.12 77 LEU A O 1
ATOM 572 N N . ALA A 1 78 ? -1.115 5.681 18.571 1.00 89.31 78 ALA A N 1
ATOM 573 C CA . ALA A 1 78 ? -0.137 6.749 18.848 1.00 89.31 78 ALA A CA 1
ATOM 574 C C . ALA A 1 78 ? -0.129 7.934 17.833 1.00 89.31 78 ALA A C 1
ATOM 576 O O . ALA A 1 78 ? -0.102 7.685 16.623 1.00 89.31 78 ALA A O 1
ATOM 577 N N . PRO A 1 79 ? -0.131 9.202 18.299 1.00 87.19 79 PRO A N 1
ATOM 578 C CA . PRO A 1 79 ? -0.141 10.402 17.448 1.00 87.19 79 PRO A CA 1
ATOM 579 C C . PRO A 1 79 ? 1.129 10.656 16.629 1.00 87.19 79 PRO A C 1
ATOM 581 O O . PRO A 1 79 ? 1.075 11.386 15.647 1.00 87.19 79 PRO A O 1
ATOM 584 N N . GLU A 1 80 ? 2.269 10.099 17.032 1.00 87.81 80 GLU A N 1
ATOM 585 C CA . GLU A 1 80 ? 3.592 10.370 16.446 1.00 87.81 80 GLU A CA 1
ATOM 586 C C . GLU A 1 80 ? 3.826 9.659 15.106 1.00 87.81 80 GLU A C 1
ATOM 588 O O . GLU A 1 80 ? 4.930 9.685 14.561 1.00 87.81 80 GLU A O 1
ATOM 593 N N . ARG A 1 81 ? 2.810 8.968 14.596 1.00 88.44 81 ARG A N 1
ATOM 594 C CA . ARG A 1 81 ? 2.927 8.154 13.396 1.00 88.44 81 ARG A CA 1
ATOM 595 C C . ARG A 1 81 ? 2.992 8.959 12.112 1.00 88.44 81 ARG A C 1
ATOM 597 O O . ARG A 1 81 ? 2.418 10.046 12.049 1.00 88.44 81 ARG A O 1
ATOM 604 N N . PRO A 1 82 ? 3.620 8.381 11.075 1.00 92.25 82 PRO A N 1
ATOM 605 C CA . PRO A 1 82 ? 3.615 8.982 9.756 1.00 92.25 82 PRO A CA 1
ATOM 606 C C . PRO A 1 82 ? 2.193 9.128 9.220 1.00 92.25 82 PRO A C 1
ATOM 608 O O . PRO A 1 82 ? 1.306 8.295 9.446 1.00 92.25 82 PRO A O 1
ATOM 611 N N . SER A 1 83 ? 1.994 10.200 8.470 1.00 91.94 83 SER A N 1
ATOM 612 C CA . SER A 1 83 ? 0.808 10.392 7.657 1.00 91.94 83 SER A CA 1
ATOM 613 C C . SER A 1 83 ? 0.833 9.469 6.433 1.00 91.94 83 SER A C 1
ATOM 615 O O . SER A 1 83 ? 1.861 8.912 6.048 1.00 91.94 83 SER A O 1
ATOM 617 N N . VAL A 1 84 ? -0.315 9.342 5.761 1.00 93.75 84 VAL A N 1
ATOM 618 C CA . VAL A 1 84 ? -0.385 8.665 4.452 1.00 93.75 84 VAL A CA 1
ATOM 619 C C . VAL A 1 84 ? 0.560 9.327 3.439 1.00 93.75 84 VAL A C 1
ATOM 621 O O . VAL A 1 84 ? 1.091 8.643 2.570 1.00 93.75 84 VAL A O 1
ATOM 624 N N . LEU A 1 85 ? 0.773 10.644 3.553 1.00 93.56 85 LEU A N 1
ATOM 625 C CA . LEU A 1 85 ? 1.669 11.380 2.668 1.00 93.56 85 LEU A CA 1
ATOM 626 C C . LEU A 1 85 ? 3.132 10.999 2.912 1.00 93.56 85 LEU A C 1
ATOM 628 O O . LEU A 1 85 ? 3.815 10.689 1.946 1.00 93.56 85 LEU A O 1
ATOM 632 N N . ASP A 1 86 ? 3.572 10.925 4.172 1.00 93.94 86 ASP A N 1
ATOM 633 C CA . ASP A 1 86 ? 4.939 10.500 4.521 1.00 93.94 86 ASP A CA 1
ATOM 634 C C . ASP A 1 86 ? 5.247 9.106 3.944 1.00 93.94 86 ASP A C 1
ATOM 636 O O . ASP A 1 86 ? 6.282 8.883 3.321 1.00 93.94 86 ASP A O 1
ATOM 640 N N . ILE A 1 87 ? 4.297 8.173 4.073 1.00 95.06 87 ILE A N 1
ATOM 641 C CA . ILE A 1 87 ? 4.439 6.811 3.535 1.00 95.06 87 ILE A CA 1
ATOM 642 C C . ILE A 1 87 ? 4.437 6.814 1.996 1.00 95.06 87 ILE A C 1
ATOM 644 O O . ILE A 1 87 ? 5.145 6.025 1.372 1.00 95.06 87 ILE A O 1
ATOM 648 N N . MET A 1 88 ? 3.661 7.697 1.358 1.00 96.19 88 MET A N 1
ATOM 649 C CA . MET A 1 88 ? 3.669 7.861 -0.101 1.00 96.19 88 MET A CA 1
ATOM 650 C C . MET A 1 88 ? 5.002 8.434 -0.605 1.00 96.19 88 MET A C 1
ATOM 652 O O . MET A 1 88 ? 5.478 8.033 -1.665 1.00 96.19 88 MET A O 1
ATOM 656 N N . GLU A 1 89 ? 5.624 9.355 0.128 1.00 95.19 89 GLU A N 1
ATOM 657 C CA . GLU A 1 89 ? 6.953 9.876 -0.212 1.00 95.19 89 GLU A CA 1
ATOM 658 C C . GLU A 1 89 ? 8.021 8.780 -0.121 1.00 95.19 89 GLU A C 1
ATOM 660 O O . GLU A 1 89 ? 8.823 8.616 -1.048 1.00 95.19 89 GLU A O 1
ATOM 665 N N . ASP A 1 90 ? 7.976 7.966 0.936 1.00 94.69 90 ASP A N 1
ATOM 666 C CA . ASP A 1 90 ? 8.856 6.804 1.081 1.00 94.69 90 ASP A CA 1
ATOM 667 C C . ASP A 1 90 ? 8.636 5.773 -0.034 1.00 94.69 90 ASP A C 1
ATOM 669 O O . ASP A 1 90 ? 9.606 5.242 -0.578 1.00 94.69 90 ASP A O 1
ATOM 673 N N . TYR A 1 91 ? 7.386 5.544 -0.449 1.00 96.69 91 TYR A N 1
ATOM 674 C CA . TYR A 1 91 ? 7.064 4.679 -1.586 1.00 96.69 91 TYR A CA 1
ATOM 675 C C . TYR A 1 91 ? 7.809 5.088 -2.857 1.00 96.69 91 TYR A C 1
ATOM 677 O O . TYR A 1 91 ? 8.507 4.260 -3.445 1.00 96.69 91 TYR A O 1
ATOM 685 N N . TRP A 1 92 ? 7.719 6.358 -3.263 1.00 96.94 92 TRP A N 1
ATOM 686 C CA . TRP A 1 92 ? 8.400 6.833 -4.472 1.00 96.94 92 TRP A CA 1
ATOM 687 C C . TRP A 1 92 ? 9.916 6.739 -4.350 1.00 96.94 92 TRP A C 1
ATOM 689 O O . TRP A 1 92 ? 10.594 6.356 -5.299 1.00 96.94 92 TRP A O 1
ATOM 699 N N . LYS A 1 93 ? 10.455 7.039 -3.168 1.00 95.25 93 LYS A N 1
ATOM 700 C CA . LYS A 1 93 ? 11.892 6.963 -2.901 1.00 95.25 93 LYS A CA 1
ATOM 701 C C . LYS A 1 93 ? 12.428 5.530 -2.960 1.00 95.25 93 LYS A C 1
ATOM 703 O O . LYS A 1 93 ? 13.555 5.322 -3.404 1.00 95.25 93 LYS A O 1
ATOM 708 N N . MET A 1 94 ? 11.658 4.553 -2.485 1.00 95.50 94 MET A N 1
ATOM 709 C CA . MET A 1 94 ? 12.106 3.164 -2.345 1.00 95.50 94 MET A CA 1
ATOM 710 C C . MET A 1 94 ? 11.785 2.287 -3.561 1.00 95.50 94 MET A C 1
ATOM 712 O O . MET A 1 94 ? 12.520 1.331 -3.818 1.00 95.50 94 MET A O 1
ATOM 716 N N . LEU A 1 95 ? 10.739 2.612 -4.329 1.00 96.94 95 LEU A N 1
ATOM 717 C CA . LEU A 1 95 ? 10.291 1.833 -5.489 1.00 96.94 95 LEU A CA 1
ATOM 718 C C . LEU A 1 95 ? 11.422 1.498 -6.489 1.00 96.94 95 LEU A C 1
ATOM 720 O O . LEU A 1 95 ? 11.509 0.329 -6.878 1.00 96.94 95 LEU A O 1
ATOM 724 N N . PRO A 1 96 ? 12.327 2.431 -6.859 1.00 96.88 96 PRO A N 1
ATOM 725 C CA . PRO A 1 96 ? 13.447 2.135 -7.755 1.00 96.88 96 PRO A CA 1
ATOM 726 C C . PRO A 1 96 ? 14.345 1.004 -7.267 1.00 96.88 96 PRO A C 1
ATOM 728 O O . PRO A 1 96 ? 14.716 0.120 -8.034 1.00 96.88 96 PRO A O 1
ATOM 731 N N . SER A 1 97 ? 14.665 1.002 -5.971 1.00 95.88 97 SER A N 1
ATOM 732 C CA . SER A 1 97 ? 15.510 -0.031 -5.370 1.00 95.88 97 SER A CA 1
ATOM 733 C C . SER A 1 97 ? 14.778 -1.362 -5.257 1.00 95.88 97 SER A C 1
ATOM 735 O O . SER A 1 97 ? 15.391 -2.406 -5.459 1.00 95.88 97 SER A O 1
ATOM 737 N N . TYR A 1 98 ? 13.485 -1.329 -4.926 1.00 95.69 98 TYR A N 1
ATOM 738 C CA . TYR A 1 98 ? 12.668 -2.529 -4.770 1.00 95.69 98 TYR A CA 1
ATOM 739 C C . TYR A 1 98 ? 12.463 -3.264 -6.104 1.00 95.69 98 TYR A C 1
ATOM 741 O O . TYR A 1 98 ? 12.617 -4.480 -6.166 1.00 95.69 98 TYR A O 1
ATOM 749 N N . GLN A 1 99 ? 12.134 -2.540 -7.177 1.00 95.69 99 GLN A N 1
ATOM 750 C CA . GLN A 1 99 ? 11.830 -3.136 -8.486 1.00 95.69 99 GLN A CA 1
ATOM 751 C C . GLN A 1 99 ? 13.002 -3.110 -9.475 1.00 95.69 99 GLN A C 1
ATOM 753 O O . GLN A 1 99 ? 12.904 -3.708 -10.544 1.00 95.69 99 GLN A O 1
ATOM 758 N N . GLY A 1 100 ? 14.109 -2.443 -9.137 1.00 95.38 100 GLY A N 1
ATOM 759 C CA . GLY A 1 100 ? 15.265 -2.308 -10.024 1.00 95.38 100 GLY A CA 1
ATOM 760 C C . GLY A 1 100 ? 14.956 -1.495 -11.284 1.00 95.38 100 GLY A C 1
ATOM 761 O O . GLY A 1 100 ? 15.382 -1.878 -12.372 1.00 95.38 100 GLY A O 1
ATOM 762 N N . VAL A 1 101 ? 14.193 -0.409 -11.143 1.00 96.06 101 VAL A N 1
ATOM 763 C CA . VAL A 1 101 ? 13.714 0.449 -12.245 1.00 96.06 101 VAL A CA 1
ATOM 764 C C . VAL A 1 101 ? 14.064 1.913 -11.998 1.00 96.06 101 VAL A C 1
ATOM 766 O O . VAL A 1 101 ? 14.221 2.318 -10.848 1.00 96.06 101 VAL A O 1
ATOM 769 N N . ASP A 1 102 ? 14.148 2.717 -13.057 1.00 96.25 102 ASP A N 1
ATOM 770 C CA . ASP A 1 102 ? 14.105 4.177 -12.940 1.00 96.25 102 ASP A CA 1
ATOM 771 C C . ASP A 1 102 ? 12.640 4.643 -12.947 1.00 96.25 102 ASP A C 1
ATOM 77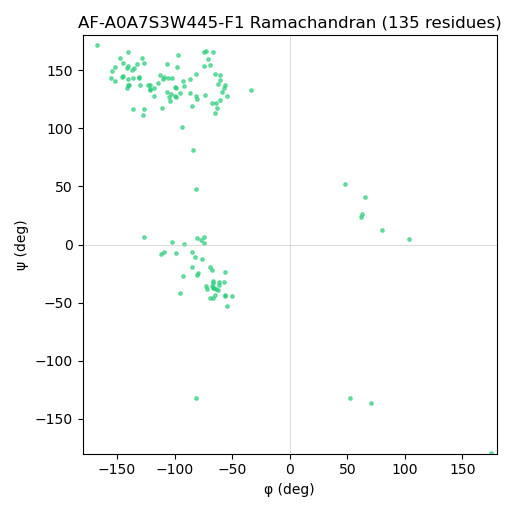3 O O . ASP A 1 102 ? 11.814 4.080 -13.665 1.00 96.25 102 ASP A O 1
ATOM 777 N N . LEU A 1 103 ? 12.293 5.657 -12.149 1.00 96.31 103 LEU A N 1
ATOM 778 C CA . LEU A 1 103 ? 10.935 6.213 -12.156 1.00 96.31 103 LEU A CA 1
ATOM 779 C C . LEU A 1 103 ? 10.618 6.914 -13.476 1.00 96.31 103 LEU A C 1
ATOM 781 O O . LEU A 1 103 ? 9.461 6.902 -13.890 1.00 96.31 103 LEU A O 1
ATOM 785 N N . ASP A 1 104 ? 11.624 7.502 -14.128 1.00 96.50 104 ASP A N 1
ATOM 786 C CA . ASP A 1 104 ? 11.445 8.217 -15.396 1.00 96.50 104 ASP A CA 1
ATOM 787 C C . ASP A 1 104 ? 11.101 7.267 -16.560 1.00 96.50 104 ASP A C 1
ATOM 789 O O . ASP A 1 104 ? 10.527 7.699 -17.562 1.00 96.50 104 ASP A O 1
ATOM 793 N N . ASP A 1 105 ? 11.388 5.969 -16.409 1.00 95.88 105 ASP A N 1
ATOM 794 C CA . ASP A 1 105 ? 11.028 4.925 -17.375 1.00 95.88 105 ASP A CA 1
ATOM 795 C C . ASP A 1 105 ? 9.576 4.434 -17.209 1.00 95.88 105 ASP A C 1
ATOM 797 O O . ASP A 1 105 ? 9.067 3.699 -18.062 1.00 95.88 105 ASP A O 1
ATOM 801 N N . LEU A 1 106 ? 8.892 4.820 -16.124 1.00 97.44 106 LEU A N 1
ATOM 802 C CA . LEU A 1 106 ? 7.554 4.331 -15.800 1.00 97.44 106 LEU A CA 1
ATOM 803 C C . LEU A 1 106 ? 6.447 5.268 -16.296 1.00 97.44 106 LEU A C 1
ATOM 805 O O . LEU A 1 106 ? 6.395 6.456 -15.977 1.00 97.44 106 LEU A O 1
ATOM 809 N N . GLU A 1 107 ? 5.456 4.701 -16.985 1.00 97.94 107 GLU A N 1
ATOM 810 C CA . GLU A 1 107 ? 4.231 5.413 -17.350 1.00 97.94 107 GLU A CA 1
ATOM 811 C C . GLU A 1 107 ? 3.144 5.165 -16.294 1.00 97.94 107 GLU A C 1
ATOM 813 O O . GLU A 1 107 ? 2.486 4.120 -16.273 1.00 97.94 107 GLU A O 1
ATOM 818 N N . LEU A 1 108 ? 2.933 6.134 -15.397 1.00 97.12 108 LEU A N 1
ATOM 819 C CA . LEU A 1 108 ? 1.929 6.024 -14.335 1.00 97.12 108 LEU A CA 1
ATOM 820 C C . LEU A 1 108 ? 0.501 5.936 -14.892 1.00 97.12 108 LEU A C 1
ATOM 822 O O . LEU A 1 108 ? 0.000 6.854 -15.540 1.00 97.12 108 LEU A O 1
ATOM 826 N N . ARG A 1 109 ? -0.199 4.850 -14.550 1.00 97.25 109 ARG A N 1
ATOM 827 C CA . ARG A 1 109 ? -1.614 4.627 -14.890 1.00 97.25 109 ARG A CA 1
ATOM 828 C C . ARG A 1 109 ? -2.538 5.049 -13.757 1.00 97.25 109 ARG A C 1
ATOM 830 O O . ARG A 1 109 ? -3.605 5.619 -13.986 1.00 97.25 109 ARG A O 1
ATOM 837 N N . ARG A 1 110 ? -2.151 4.733 -12.519 1.00 97.00 110 ARG A N 1
ATOM 838 C CA . ARG A 1 110 ? -2.931 5.031 -11.313 1.00 97.00 110 ARG A CA 1
ATOM 839 C C . ARG A 1 110 ? -2.023 5.127 -10.099 1.00 97.00 110 ARG A C 1
ATOM 841 O O . ARG A 1 110 ? -1.123 4.315 -9.948 1.00 97.00 110 ARG A O 1
ATOM 848 N N . VAL A 1 111 ? -2.339 6.050 -9.200 1.00 97.69 111 VAL A N 1
ATOM 849 C CA . VAL A 1 111 ? -1.806 6.091 -7.834 1.00 97.69 111 VAL A CA 1
ATOM 850 C C . VAL A 1 111 ? -2.943 5.751 -6.876 1.00 97.69 111 VAL A C 1
ATOM 852 O O . VAL A 1 111 ? -4.092 6.125 -7.126 1.00 97.69 111 VAL A O 1
ATOM 855 N N . LEU A 1 112 ? -2.648 5.015 -5.810 1.00 96.00 112 LEU A N 1
ATOM 856 C CA . LEU A 1 112 ? -3.629 4.607 -4.812 1.00 96.00 112 LEU A CA 1
ATOM 857 C C . LEU A 1 112 ? -3.096 4.803 -3.399 1.00 96.00 112 LEU A C 1
ATOM 859 O O . LEU A 1 112 ? -1.900 4.700 -3.138 1.00 96.00 112 LEU A O 1
ATOM 863 N N . PHE A 1 113 ? -4.026 5.031 -2.483 1.00 97.25 113 PHE A N 1
ATOM 864 C CA . PHE A 1 113 ? -3.796 4.927 -1.055 1.00 97.25 113 PHE A CA 1
ATOM 865 C C . PHE A 1 113 ? -5.034 4.316 -0.402 1.00 97.25 113 PHE A C 1
ATOM 867 O O . PHE A 1 113 ? -6.152 4.449 -0.907 1.00 97.25 113 PHE A O 1
ATOM 874 N N . GLY A 1 114 ? -4.833 3.638 0.717 1.00 94.81 114 GLY A N 1
ATOM 875 C CA . GLY A 1 114 ? -5.880 2.975 1.474 1.00 94.81 114 GLY A CA 1
ATOM 876 C C . GLY A 1 114 ? -5.519 2.909 2.947 1.00 94.81 114 GLY A C 1
ATOM 877 O O . GLY A 1 114 ? -4.347 2.924 3.323 1.00 94.81 114 GLY A O 1
ATOM 878 N N . LEU A 1 115 ? -6.548 2.860 3.784 1.00 92.94 115 LEU A N 1
ATOM 879 C CA . LEU A 1 115 ? -6.404 2.788 5.227 1.00 92.94 115 LEU A CA 1
ATOM 880 C C . LEU A 1 115 ? -7.386 1.747 5.758 1.00 92.94 115 LEU A C 1
ATOM 882 O O . LEU A 1 115 ? -8.599 1.905 5.626 1.00 92.94 115 LEU A O 1
ATOM 886 N N . PHE A 1 116 ? -6.850 0.685 6.347 1.00 92.62 116 PHE A N 1
ATOM 887 C CA . PHE A 1 116 ? -7.612 -0.419 6.914 1.00 92.62 116 PHE A CA 1
ATOM 888 C C . PHE A 1 116 ? -7.470 -0.386 8.423 1.00 92.62 116 PHE A C 1
ATOM 890 O O . PHE A 1 116 ? -6.374 -0.522 8.959 1.00 92.62 116 PHE A O 1
ATOM 897 N N . VAL A 1 117 ? -8.578 -0.197 9.124 1.00 91.81 117 VAL A N 1
ATOM 898 C CA . VAL A 1 117 ? -8.581 -0.191 10.585 1.00 91.81 117 VAL A CA 1
ATOM 899 C C . VAL A 1 117 ? -8.879 -1.586 11.117 1.00 91.81 117 VAL A C 1
ATOM 901 O O . VAL A 1 117 ? -9.735 -2.291 10.589 1.00 91.81 117 VAL A O 1
ATOM 904 N N . SER A 1 118 ? -8.194 -1.980 12.184 1.00 92.25 118 SER A N 1
ATOM 905 C CA . SER A 1 118 ? -8.403 -3.267 12.845 1.00 92.25 118 SER A CA 1
ATOM 906 C C . SER A 1 118 ? -8.941 -3.068 14.254 1.00 92.25 118 SER A C 1
ATOM 908 O O . SER A 1 118 ? -8.459 -2.207 14.989 1.00 92.25 118 SER A O 1
ATOM 910 N N . TYR A 1 119 ? -9.891 -3.909 14.645 1.00 91.38 119 TYR A N 1
ATOM 911 C CA . TYR A 1 119 ? -10.405 -4.004 16.007 1.00 91.38 119 TYR A CA 1
ATOM 912 C C . TYR A 1 119 ? -10.104 -5.405 16.532 1.00 91.38 119 TYR A C 1
ATOM 914 O O . TYR A 1 119 ? -10.346 -6.385 15.826 1.00 91.38 119 TYR A O 1
ATOM 922 N N . LYS A 1 120 ? -9.602 -5.520 17.762 1.00 90.19 120 LYS A N 1
ATOM 923 C CA . LYS A 1 120 ? -9.358 -6.821 18.409 1.00 90.19 120 LYS A CA 1
ATOM 924 C C . LYS A 1 120 ? -10.662 -7.560 18.691 1.00 90.19 120 LYS A C 1
ATOM 926 O O . LYS A 1 120 ? -10.702 -8.782 18.611 1.00 90.19 120 LYS A O 1
ATOM 931 N N . ASP A 1 121 ? -11.721 -6.810 18.988 1.00 87.19 121 ASP A N 1
ATOM 932 C CA . ASP A 1 121 ? -13.079 -7.331 19.133 1.00 87.19 121 ASP A CA 1
ATOM 933 C C . ASP A 1 121 ? -13.757 -7.431 17.751 1.00 87.19 121 ASP A C 1
ATOM 935 O O . ASP A 1 121 ? -14.442 -6.504 17.294 1.00 87.19 121 ASP A O 1
ATOM 939 N N . SER A 1 122 ? -13.450 -8.517 17.036 1.00 85.44 122 SER A N 1
ATOM 940 C CA . SER A 1 122 ? -13.858 -8.802 15.652 1.00 85.44 122 SER A CA 1
ATOM 941 C C . SER A 1 122 ? -14.124 -10.311 15.456 1.00 85.44 122 SER A C 1
ATOM 943 O O . SER A 1 122 ? -13.412 -11.115 16.065 1.00 85.44 122 SER A O 1
ATOM 945 N N . PRO A 1 123 ? -15.098 -10.736 14.617 1.00 87.19 123 PRO A N 1
ATOM 946 C CA . PRO A 1 123 ? -15.997 -9.910 13.803 1.00 87.19 123 PRO A CA 1
ATOM 947 C C . PRO A 1 123 ? -17.012 -9.142 14.653 1.00 87.19 123 PRO A C 1
ATOM 949 O O . PRO A 1 123 ? -17.338 -9.542 15.769 1.00 87.19 123 PRO A O 1
ATOM 952 N N . LEU A 1 124 ? -17.503 -8.018 14.130 1.00 87.25 124 LEU A N 1
ATOM 953 C CA . LEU A 1 124 ? -18.479 -7.188 14.829 1.00 87.25 124 LEU A CA 1
ATOM 954 C C . LEU A 1 124 ? -19.818 -7.939 14.951 1.00 87.25 124 LEU A C 1
ATOM 956 O O . LEU A 1 124 ? -20.411 -8.294 13.934 1.00 87.25 124 LEU A O 1
ATOM 960 N N . PRO A 1 125 ? -20.360 -8.167 16.159 1.00 86.75 125 PRO A N 1
ATOM 961 C CA . PRO A 1 125 ? -21.643 -8.848 16.284 1.00 86.75 125 PRO A CA 1
ATOM 962 C C . PRO A 1 125 ? -22.770 -8.084 15.577 1.00 86.75 125 PRO A C 1
ATOM 964 O O . PRO A 1 125 ? -22.846 -6.854 15.632 1.00 86.75 125 PRO A O 1
ATOM 967 N N . VAL A 1 126 ? -23.682 -8.812 14.928 1.00 88.25 126 VAL A N 1
ATOM 968 C CA . VAL A 1 126 ? -24.884 -8.218 14.326 1.00 88.25 126 VAL A CA 1
ATOM 969 C C . VAL A 1 126 ? -25.770 -7.655 15.439 1.00 88.25 126 VAL A C 1
ATOM 971 O O . VAL A 1 126 ? -26.324 -8.403 16.239 1.00 88.25 126 VAL A O 1
ATOM 974 N N . ALA A 1 127 ? -25.915 -6.331 15.476 1.00 87.56 127 ALA A N 1
ATOM 975 C CA . ALA A 1 127 ? -26.646 -5.624 16.529 1.00 87.56 127 ALA A CA 1
ATOM 976 C C . ALA A 1 127 ? -28.139 -5.381 16.219 1.00 87.56 127 ALA A C 1
ATOM 978 O O . ALA A 1 127 ? -28.833 -4.760 17.023 1.00 87.56 127 ALA A O 1
ATOM 979 N N . PHE A 1 128 ? -28.639 -5.826 15.059 1.00 89.75 128 PHE A N 1
ATOM 980 C CA . PHE A 1 128 ? -29.985 -5.499 14.577 1.00 89.75 128 PHE A CA 1
ATOM 981 C C . PHE A 1 128 ? -30.708 -6.714 13.999 1.00 89.75 128 PHE A C 1
ATOM 983 O O . PHE A 1 128 ? -30.116 -7.536 13.297 1.00 89.75 128 PHE A O 1
ATOM 990 N N . ASP A 1 129 ? -32.016 -6.779 14.232 1.00 94.06 129 ASP A N 1
ATOM 991 C CA . ASP A 1 129 ? -32.860 -7.836 13.690 1.00 94.06 129 ASP A CA 1
ATOM 992 C C . ASP A 1 129 ? -32.880 -7.813 12.158 1.00 94.06 129 ASP A C 1
ATOM 994 O O . ASP A 1 129 ? -33.028 -6.761 11.534 1.00 94.06 129 ASP A O 1
ATOM 998 N N . ARG A 1 130 ? -32.813 -9.006 11.553 1.00 93.94 130 ARG A N 1
ATOM 999 C CA . ARG A 1 130 ? -32.928 -9.219 10.096 1.00 93.94 130 ARG A CA 1
ATOM 1000 C C . ARG A 1 130 ? -31.826 -8.539 9.268 1.00 93.94 130 ARG A C 1
ATOM 1002 O O . ARG A 1 130 ? -32.017 -8.313 8.075 1.00 93.94 130 ARG A O 1
ATOM 1009 N N . VAL A 1 131 ? -30.676 -8.260 9.877 1.00 91.94 131 VAL A N 1
ATOM 1010 C CA . VAL A 1 131 ? -29.451 -7.820 9.195 1.00 91.94 131 VAL A CA 1
ATOM 1011 C C . VAL A 1 131 ? -28.448 -8.977 9.170 1.00 91.94 131 VAL A C 1
ATOM 1013 O O . VAL A 1 131 ? -28.367 -9.748 10.121 1.00 91.94 131 VAL A O 1
ATOM 1016 N N . ILE A 1 132 ? -27.686 -9.113 8.085 1.00 91.19 132 ILE A N 1
ATOM 1017 C CA . ILE A 1 132 ? -26.551 -10.039 7.981 1.00 91.19 132 ILE A CA 1
ATOM 1018 C C . ILE A 1 132 ? -25.335 -9.273 7.450 1.00 91.19 132 ILE A C 1
ATOM 1020 O O . ILE A 1 132 ? -25.476 -8.453 6.545 1.00 91.19 132 ILE A O 1
ATOM 1024 N N . GLN A 1 133 ? -24.164 -9.521 8.037 1.00 89.38 133 GLN A N 1
ATOM 1025 C CA . GLN A 1 133 ? -22.878 -8.988 7.577 1.00 89.38 133 GLN A CA 1
ATOM 1026 C C . GLN A 1 133 ? -22.239 -9.989 6.603 1.00 89.38 133 GLN A C 1
ATOM 1028 O O . GLN A 1 133 ? -22.303 -11.199 6.826 1.00 89.38 133 GLN A O 1
ATOM 1033 N N . VAL A 1 134 ? -21.680 -9.494 5.496 1.00 90.44 134 VAL A N 1
ATOM 1034 C CA . VAL A 1 134 ? -21.046 -10.299 4.439 1.00 90.44 134 VAL A CA 1
ATOM 1035 C C . VAL A 1 134 ? -19.787 -9.578 3.963 1.00 90.44 134 VAL A C 1
ATOM 1037 O O . VAL A 1 134 ? -19.827 -8.370 3.738 1.00 90.44 134 VAL A O 1
ATOM 1040 N N . GLY A 1 135 ? -18.698 -10.319 3.755 1.00 88.94 135 GLY A N 1
ATOM 1041 C CA . GLY A 1 135 ? -17.407 -9.736 3.378 1.00 88.94 135 GLY A CA 1
ATOM 1042 C C . GLY A 1 135 ? -16.786 -8.963 4.543 1.00 88.94 135 GLY A C 1
ATOM 1043 O O . GLY A 1 135 ? -16.835 -9.440 5.671 1.00 88.94 135 GLY A O 1
ATOM 1044 N N . ASP A 1 136 ? -16.246 -7.777 4.262 1.00 83.25 136 ASP A N 1
ATOM 1045 C CA . ASP A 1 136 ? -15.571 -6.895 5.234 1.00 83.25 136 ASP A CA 1
ATOM 1046 C C . ASP A 1 136 ? -16.532 -6.156 6.194 1.00 83.25 136 ASP A C 1
ATOM 1048 O O . ASP A 1 136 ? -16.093 -5.316 6.984 1.00 83.25 136 ASP A O 1
ATOM 1052 N N . ALA A 1 137 ? -17.843 -6.406 6.080 1.00 78.12 137 ALA A N 1
ATOM 1053 C CA . ALA A 1 137 ? -18.890 -5.752 6.869 1.00 78.12 137 ALA A CA 1
ATOM 1054 C C . ALA A 1 137 ? -18.918 -6.197 8.336 1.00 78.12 137 ALA A C 1
ATOM 1056 O O . ALA A 1 137 ? -18.620 -7.384 8.599 1.00 78.12 137 ALA A O 1
#

Solvent-accessible surface area (backbone atoms only — not comparable to full-atom values): 8140 Å² total; per-residue (Å²): 133,88,53,94,69,72,79,63,79,60,62,24,34,35,43,38,30,38,37,32,30,31,62,49,62,49,85,73,42,75,63,63,48,75,77,41,66,92,60,72,70,36,57,32,60,92,27,85,38,72,40,53,54,30,32,34,32,36,57,38,91,90,39,66,26,22,34,35,40,38,41,33,36,77,46,61,75,73,84,64,54,59,51,76,62,27,53,43,53,47,45,67,71,44,46,34,75,75,71,72,47,63,71,90,61,44,51,78,75,44,78,50,72,50,79,48,74,39,54,87,80,61,81,73,77,81,89,52,88,97,60,82,76,66,85,97,92

Nearest PDB structures (foldseek):
  4dsh-assembly1_A  TM=5.178E-01  e=9.075E-02  Trypanosoma cruzi
  7uqn-assembly1_A-2  TM=5.692E-01  e=7.100E-01  Papaver somniferum
  8vo2-assembly1_A-2  TM=4.249E-01  e=7.100E-01  Papaver somniferum
  2zyl-assembly1_A  TM=2.538E-01  e=7.518E-01  Mycobacterium tuberculosis
  4qck-assembly1_A  TM=2.409E-01  e=1.492E+00  Mycobacterium tuberculosis H37Rv

Sequence (137 aa):
VAQVRGGMPPDGVCIVVGSCADGFNAEANCFGDVIFADSVMQPAGEAACPTQYFWEAFPASSSPTERTTYLFTYMDLAPERPSVLDIMEDYWKMLPSYQGVDLDDLELRRVLFGLFVSYKDSPLPVAFDRVIQVGDA

Foldseek 3Di:
DQDPVRPDAFFKKKKKKWFKWFQADLVVQPAKDDFDFPDDFDAFAPQPDTWGKTKIKHADDPDSRIMIIMIMTMGGPDPSDDDSVSVNVVCVVCVCVVRVDDPVSIGTPDIDMDMDGHHPPDDDDDPDPPDDDDDPD

Secondary structure (DSSP, 8-state):
---TTTTPPPSEEEEEEEEEEE-S-TTTTTS-EEEE-----EE-TT--SEE--EEEEEE-TT-TT-EEEEEEEEE-S-TTSPPHHHHHHHHHHHHHHHHT--GGG-EEEEEEEEEEEE-SS-SPP--STT----TT-